Protein AF-A0A939L2A1-F1 (afdb_monomer_lite)

Foldseek 3Di:
DDQDDDPPDPVVVQLVQQLVQQQVVQCVQPVDDDDSVQWDWDDGPVFKIKIAGNDFAGQDPNDTDRTFIKGWDDDPNDIHIHTDDDD

Sequence (87 aa):
MQTLRRPGTPWDRILFSAKESVYKAWFPLTELWLDFEEAELDLSPDGTFAARLLVPGPVVGGLRLKGFDGRWAVRDGLLATAIAVSP

Secondary structure (DSSP, 8-state):
------TT--HHHHHHHHHHHHHHHHHHHH-S---GGGEEEEE-TTSEEEEEESSPPPEETTEE--EEEEEEEEETTEEEEEE----

pLDDT: mean 92.61, std 12.78, range [41.38, 98.81]

Radius of gyration: 13.58 Å; chains: 1; bounding box: 29×29×39 Å

Structure (mmCIF, N/CA/C/O backbone):
data_AF-A0A939L2A1-F1
#
_entry.id   AF-A0A939L2A1-F1
#
loop_
_atom_site.group_PDB
_atom_site.id
_atom_site.type_symbol
_atom_site.label_atom_id
_atom_site.label_alt_id
_atom_site.label_comp_id
_atom_site.label_asym_id
_atom_site.label_entity_id
_atom_site.label_seq_id
_atom_site.pdbx_PDB_ins_code
_atom_site.Cartn_x
_atom_site.Cartn_y
_atom_site.Cartn_z
_atom_site.occupancy
_atom_site.B_iso_or_equiv
_atom_site.auth_seq_id
_atom_site.auth_comp_id
_atom_site.auth_asym_id
_atom_site.auth_atom_id
_atom_site.pdbx_PDB_model_num
ATOM 1 N N . MET A 1 1 ? -16.653 19.947 1.018 1.00 41.78 1 MET A N 1
ATOM 2 C CA . MET A 1 1 ? -17.059 18.593 1.449 1.00 41.78 1 MET A CA 1
ATOM 3 C C . MET A 1 1 ? -16.122 18.191 2.584 1.00 41.78 1 MET A C 1
ATOM 5 O O . MET A 1 1 ? -14.946 17.996 2.324 1.00 41.78 1 MET A O 1
ATOM 9 N N . GLN A 1 2 ? -16.568 18.260 3.844 1.00 41.38 2 GLN A N 1
ATOM 10 C CA . GLN A 1 2 ? -15.708 18.029 5.016 1.00 41.38 2 GLN A CA 1
ATOM 11 C C . GLN A 1 2 ? -15.474 16.527 5.219 1.00 41.38 2 GLN A C 1
ATOM 13 O O . GLN A 1 2 ? -16.408 15.775 5.485 1.00 41.38 2 GLN A O 1
ATOM 18 N N . THR A 1 3 ? -14.221 16.099 5.109 1.00 48.09 3 THR A N 1
ATOM 19 C CA . THR A 1 3 ? -13.768 14.736 5.396 1.00 48.09 3 THR A CA 1
ATOM 20 C C . THR A 1 3 ? -13.826 14.516 6.911 1.00 48.09 3 THR A C 1
ATOM 22 O O . THR A 1 3 ? -12.932 14.941 7.643 1.00 48.09 3 THR A O 1
ATOM 25 N N . LEU A 1 4 ? -14.911 13.921 7.418 1.00 56.41 4 LEU A N 1
ATOM 26 C CA . LEU A 1 4 ? -15.061 13.617 8.844 1.00 56.41 4 LEU A CA 1
ATOM 27 C C . LEU A 1 4 ? -13.969 12.625 9.270 1.00 56.41 4 LEU A C 1
ATOM 29 O O . LEU A 1 4 ? -14.049 11.427 8.992 1.00 56.41 4 LEU A O 1
ATOM 33 N N . ARG A 1 5 ? -12.940 13.115 9.970 1.00 57.69 5 ARG A N 1
ATOM 34 C CA . ARG A 1 5 ? -12.018 12.257 10.719 1.00 57.69 5 ARG A CA 1
ATOM 35 C C . ARG A 1 5 ? -12.833 11.539 11.793 1.00 57.69 5 ARG A C 1
ATOM 37 O O . ARG A 1 5 ? -13.285 12.174 12.739 1.00 57.69 5 ARG A O 1
ATOM 44 N N . ARG A 1 6 ? -13.031 10.227 11.647 1.00 60.94 6 ARG A N 1
ATOM 45 C CA . ARG A 1 6 ? -13.638 9.386 12.689 1.00 60.94 6 ARG A CA 1
ATOM 46 C C . ARG A 1 6 ? -12.680 9.327 13.890 1.00 60.94 6 ARG A C 1
ATOM 48 O O . ARG A 1 6 ? -11.585 8.772 13.729 1.00 60.94 6 ARG A O 1
ATOM 55 N N . PRO A 1 7 ? -13.042 9.889 15.059 1.00 67.69 7 PRO A N 1
ATOM 56 C CA . PRO A 1 7 ? -12.207 9.811 16.255 1.00 67.69 7 PRO A CA 1
ATOM 57 C C . PRO A 1 7 ? -11.881 8.345 16.572 1.00 67.69 7 PRO A C 1
ATOM 59 O O . PRO A 1 7 ? -12.763 7.495 16.500 1.00 67.69 7 PRO A O 1
ATOM 62 N N . GLY A 1 8 ? -10.613 8.039 16.862 1.00 78.69 8 GLY A N 1
ATOM 63 C CA . GLY A 1 8 ? -10.161 6.674 17.169 1.00 78.69 8 GLY A CA 1
ATOM 64 C C . GLY A 1 8 ? -9.776 5.803 15.965 1.00 78.69 8 GLY A C 1
ATOM 65 O O . GLY A 1 8 ? -9.423 4.643 16.154 1.00 78.69 8 GLY A O 1
ATOM 66 N N . THR A 1 9 ? -9.798 6.332 14.737 1.00 87.25 9 THR A N 1
ATOM 67 C CA . THR A 1 9 ? -9.277 5.598 13.569 1.00 87.25 9 THR A CA 1
ATOM 68 C C . THR A 1 9 ? -7.739 5.586 13.600 1.00 87.25 9 THR A C 1
ATOM 70 O O . THR A 1 9 ? -7.147 6.669 13.608 1.00 87.25 9 THR A O 1
ATOM 73 N N . PRO A 1 10 ? -7.075 4.411 13.609 1.00 93.44 10 PRO A N 1
ATOM 74 C CA . PRO A 1 10 ? -5.618 4.303 13.710 1.00 93.44 10 PRO A CA 1
ATOM 75 C C . PRO A 1 10 ? -4.956 4.556 12.345 1.00 93.44 10 PRO A C 1
ATOM 77 O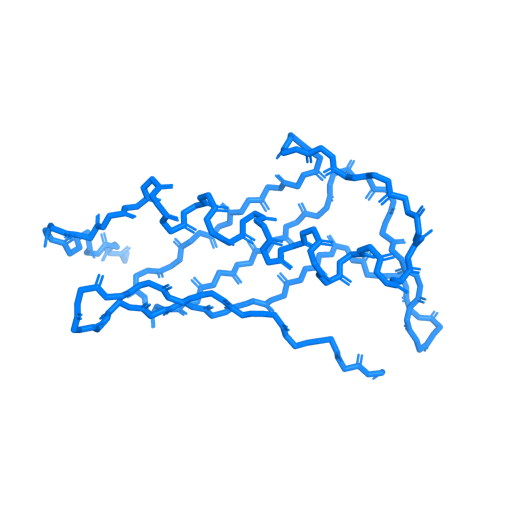 O . PRO A 1 10 ? -4.522 3.631 11.660 1.00 93.44 10 PRO A O 1
ATOM 80 N N . TRP A 1 11 ? -4.959 5.817 11.909 1.00 95.19 11 TRP A N 1
ATOM 81 C CA . TRP A 1 11 ? -4.519 6.226 10.570 1.00 95.19 11 TRP A CA 1
ATOM 82 C C . TRP A 1 11 ? -3.071 5.854 10.247 1.00 95.19 11 TRP A C 1
ATOM 84 O O . TRP A 1 11 ? -2.776 5.487 9.115 1.00 95.19 11 TRP A O 1
ATOM 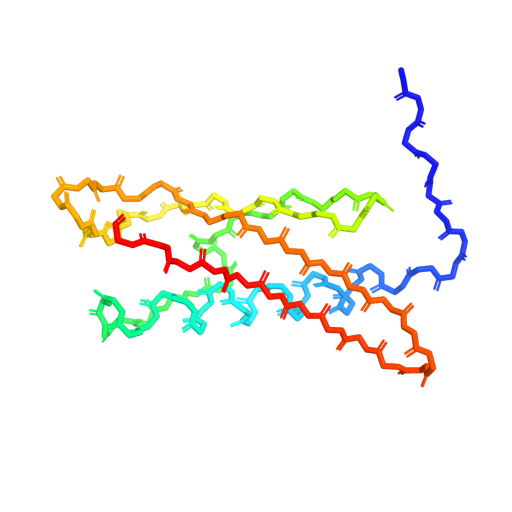94 N N . ASP A 1 12 ? -2.192 5.907 11.239 1.00 95.94 12 ASP A N 1
ATOM 95 C CA . ASP A 1 12 ? -0.799 5.472 11.160 1.00 95.94 12 ASP A CA 1
ATOM 96 C C . ASP A 1 12 ? -0.683 3.980 10.808 1.00 95.94 12 ASP A C 1
ATOM 98 O O . ASP A 1 12 ? 0.030 3.605 9.877 1.00 95.94 12 ASP A O 1
ATOM 102 N N . ARG A 1 13 ? -1.453 3.125 11.491 1.00 97.31 13 ARG A N 1
ATOM 103 C CA . ARG A 1 13 ? -1.477 1.680 11.227 1.00 97.31 13 ARG A CA 1
ATOM 104 C C . ARG A 1 13 ? -2.138 1.358 9.894 1.00 97.31 13 ARG A C 1
ATOM 106 O O . ARG A 1 13 ? -1.670 0.461 9.199 1.00 97.31 13 ARG A O 1
ATOM 113 N N . ILE A 1 14 ? -3.197 2.087 9.527 1.00 98.06 14 ILE A N 1
ATOM 114 C CA . ILE A 1 14 ? -3.845 1.955 8.212 1.00 98.06 14 ILE A CA 1
ATOM 115 C C . ILE A 1 14 ? -2.847 2.287 7.107 1.00 98.06 14 ILE A C 1
ATOM 117 O O . ILE A 1 14 ? -2.713 1.499 6.176 1.00 98.06 14 ILE A O 1
ATOM 121 N N . LEU A 1 15 ? -2.118 3.400 7.228 1.00 98.12 15 LEU A N 1
ATOM 122 C CA . LEU A 1 15 ? -1.102 3.798 6.256 1.00 98.12 15 LEU A CA 1
ATOM 123 C C . LEU A 1 15 ? -0.021 2.723 6.114 1.00 98.12 15 LEU A C 1
ATOM 125 O O . LEU A 1 15 ? 0.267 2.299 4.998 1.00 98.12 15 LEU A O 1
ATOM 129 N N . PHE A 1 16 ? 0.535 2.252 7.233 1.00 98.25 16 PHE A N 1
ATOM 130 C CA . PHE A 1 16 ? 1.550 1.200 7.228 1.00 98.25 16 PHE A CA 1
ATOM 131 C C . PHE A 1 16 ? 1.033 -0.089 6.571 1.00 98.25 16 PHE A C 1
ATOM 133 O O . PHE A 1 16 ? 1.640 -0.589 5.627 1.00 98.25 16 PHE A O 1
ATOM 140 N N . SER A 1 17 ? -0.133 -0.586 6.996 1.00 98.56 17 SER A N 1
ATOM 141 C CA . SER A 1 17 ? -0.730 -1.801 6.431 1.00 98.56 17 SER A CA 1
ATOM 142 C C . SER A 1 17 ? -1.035 -1.654 4.936 1.00 98.56 17 SER A C 1
ATOM 144 O O . SER A 1 17 ? -0.785 -2.576 4.162 1.00 98.56 17 SER A O 1
ATOM 146 N N . ALA A 1 18 ? -1.526 -0.491 4.500 1.00 98.75 18 ALA A N 1
ATOM 147 C CA . ALA A 1 18 ? -1.819 -0.239 3.095 1.00 98.75 18 ALA A CA 1
ATOM 148 C C . ALA A 1 18 ? -0.539 -0.213 2.241 1.00 98.75 18 ALA A C 1
ATOM 150 O O . ALA A 1 18 ? -0.537 -0.780 1.150 1.00 98.75 18 ALA A O 1
ATOM 151 N N . LYS A 1 19 ? 0.568 0.352 2.745 1.00 98.69 19 LYS A N 1
ATOM 152 C CA . LYS A 1 19 ? 1.890 0.282 2.090 1.00 98.69 19 LYS A CA 1
ATOM 153 C C . LYS A 1 19 ? 2.381 -1.157 1.948 1.00 98.69 19 LYS A C 1
ATOM 155 O O . LYS A 1 19 ? 2.852 -1.531 0.878 1.00 98.69 19 LYS A O 1
ATOM 160 N N . GLU A 1 20 ? 2.214 -1.987 2.977 1.00 98.62 20 GLU A N 1
ATOM 161 C CA . GLU A 1 20 ? 2.537 -3.412 2.858 1.00 98.62 20 GLU A CA 1
ATOM 162 C C . GLU A 1 20 ? 1.683 -4.105 1.791 1.00 98.62 20 GLU A C 1
ATOM 164 O O . GLU A 1 20 ? 2.189 -4.946 1.053 1.00 98.62 20 GLU A O 1
ATOM 169 N N . SER A 1 21 ? 0.391 -3.773 1.697 1.00 98.81 21 SER A N 1
ATOM 170 C CA . SER A 1 21 ? -0.486 -4.298 0.645 1.00 98.81 21 SER A CA 1
ATOM 171 C C . SER A 1 21 ? -0.030 -3.864 -0.749 1.00 98.81 21 SER A C 1
ATOM 173 O O . SER A 1 21 ? -0.056 -4.685 -1.663 1.00 98.81 21 SER A O 1
ATOM 175 N N . VAL A 1 22 ? 0.449 -2.624 -0.912 1.00 98.69 22 VAL A N 1
ATOM 176 C CA . VAL A 1 22 ? 1.066 -2.155 -2.167 1.00 98.69 22 VAL A CA 1
ATOM 177 C C . VAL A 1 22 ? 2.286 -2.999 -2.512 1.00 98.69 22 VAL A C 1
ATOM 179 O O . VAL A 1 22 ? 2.351 -3.518 -3.621 1.00 98.69 22 VAL A O 1
ATOM 182 N N . TYR A 1 23 ? 3.207 -3.211 -1.567 1.00 98.56 23 TYR A N 1
ATOM 183 C CA . TYR A 1 23 ? 4.379 -4.060 -1.794 1.00 98.56 23 TYR A CA 1
ATOM 184 C C . TYR A 1 23 ? 3.983 -5.500 -2.166 1.00 98.56 23 TYR A C 1
ATOM 186 O O . TYR A 1 23 ? 4.516 -6.068 -3.115 1.00 98.56 23 TYR A O 1
ATOM 194 N N . LYS A 1 24 ? 2.998 -6.081 -1.469 1.00 98.56 24 LYS A N 1
ATOM 195 C CA . LYS A 1 24 ? 2.496 -7.443 -1.728 1.00 98.56 24 LYS A CA 1
ATOM 196 C C . LYS A 1 24 ? 1.801 -7.576 -3.088 1.00 98.56 24 LYS A C 1
ATOM 198 O O . LYS A 1 24 ? 1.868 -8.646 -3.682 1.00 98.56 24 LYS A O 1
ATOM 203 N N . ALA A 1 25 ? 1.149 -6.522 -3.583 1.00 98.25 25 ALA A N 1
ATOM 204 C CA . ALA A 1 25 ? 0.575 -6.486 -4.930 1.00 98.25 25 ALA A CA 1
ATOM 205 C C . ALA A 1 25 ? 1.643 -6.240 -6.011 1.00 98.25 25 ALA A C 1
ATOM 207 O O . ALA A 1 25 ? 1.553 -6.788 -7.104 1.00 98.25 25 ALA A O 1
ATOM 208 N N . TRP A 1 26 ? 2.657 -5.432 -5.697 1.00 98.19 26 TRP A N 1
ATOM 209 C CA . TRP A 1 26 ? 3.771 -5.086 -6.576 1.00 98.19 26 TRP A CA 1
ATOM 210 C C . TRP A 1 26 ? 4.724 -6.259 -6.816 1.00 98.19 26 TRP A C 1
ATOM 212 O O . TRP A 1 26 ? 5.010 -6.586 -7.966 1.00 98.19 26 TRP A O 1
ATOM 222 N N . PHE A 1 27 ? 5.215 -6.891 -5.747 1.00 98.25 27 PHE A N 1
ATOM 223 C CA . PHE A 1 27 ? 6.345 -7.818 -5.816 1.00 98.25 27 PHE A CA 1
ATOM 224 C C . PHE A 1 27 ? 6.109 -9.006 -6.764 1.00 98.25 27 PHE A C 1
ATOM 226 O O . PHE A 1 27 ? 6.989 -9.273 -7.576 1.00 98.25 27 PHE A O 1
ATOM 233 N N . PRO A 1 28 ? 4.941 -9.680 -6.779 1.00 97.06 28 PRO A N 1
ATOM 234 C CA . PRO A 1 28 ? 4.695 -10.767 -7.730 1.00 97.06 28 PRO A CA 1
ATOM 235 C C . PRO A 1 28 ? 4.654 -10.329 -9.203 1.00 97.06 28 PRO A C 1
ATOM 237 O O . PRO A 1 28 ? 4.745 -11.175 -10.085 1.00 97.06 28 PRO A O 1
ATOM 240 N N . LEU A 1 29 ? 4.473 -9.032 -9.485 1.00 96.38 29 LEU A N 1
ATOM 241 C CA . LEU A 1 29 ? 4.387 -8.488 -10.845 1.00 96.38 29 LEU A CA 1
ATOM 242 C C . LEU A 1 29 ? 5.735 -7.995 -11.379 1.00 96.38 29 LEU A C 1
ATOM 244 O O . LEU A 1 29 ? 5.878 -7.800 -12.586 1.00 96.38 29 LEU A O 1
ATOM 248 N N . THR A 1 30 ? 6.690 -7.719 -10.492 1.00 96.81 30 THR A N 1
ATOM 249 C CA . THR A 1 30 ? 7.958 -7.060 -10.837 1.00 96.81 30 THR A CA 1
ATOM 250 C C . THR A 1 30 ? 9.187 -7.830 -10.383 1.00 96.81 30 THR A C 1
ATOM 252 O O . THR A 1 30 ? 10.237 -7.664 -10.991 1.00 96.81 30 THR A O 1
ATOM 255 N N . GLU A 1 31 ? 9.070 -8.623 -9.314 1.00 97.81 31 GLU A N 1
ATOM 256 C CA . GLU A 1 31 ? 10.177 -9.232 -8.564 1.00 97.81 31 GLU A CA 1
ATOM 257 C C . GLU A 1 31 ? 11.214 -8.207 -8.067 1.00 97.81 31 GLU A C 1
ATOM 259 O O . GLU A 1 31 ? 12.377 -8.527 -7.822 1.00 97.81 31 GLU A O 1
ATOM 264 N N . LEU A 1 32 ? 10.786 -6.954 -7.896 1.00 97.69 32 LEU A N 1
ATOM 265 C CA . LEU A 1 32 ? 11.629 -5.850 -7.453 1.00 97.69 32 LEU A CA 1
ATOM 266 C C . LEU A 1 32 ? 11.234 -5.375 -6.062 1.00 97.69 32 LEU A C 1
ATOM 268 O O . LEU A 1 32 ? 10.062 -5.400 -5.681 1.00 97.69 32 LEU A O 1
ATOM 272 N N . TRP A 1 33 ? 12.221 -4.865 -5.331 1.00 97.62 33 TRP A N 1
ATOM 273 C CA . TRP A 1 33 ? 11.958 -4.094 -4.125 1.00 97.62 33 TRP A CA 1
ATOM 274 C C . TRP A 1 33 ? 11.217 -2.796 -4.476 1.00 97.62 33 TRP A C 1
ATOM 276 O O . TRP A 1 33 ? 11.470 -2.211 -5.528 1.00 97.62 33 TRP A O 1
ATOM 286 N N . LEU A 1 34 ? 10.305 -2.374 -3.601 1.00 98.25 34 LEU A N 1
ATOM 287 C CA . LEU A 1 34 ? 9.622 -1.085 -3.668 1.00 98.25 34 LEU A CA 1
ATOM 288 C C . LEU A 1 34 ? 9.671 -0.472 -2.270 1.00 98.25 34 LEU A C 1
ATOM 290 O O . LEU A 1 34 ? 9.100 -1.036 -1.333 1.00 98.25 34 LEU A O 1
ATOM 294 N N . ASP A 1 35 ? 10.371 0.646 -2.130 1.00 97.12 35 ASP A N 1
ATOM 295 C CA . ASP A 1 35 ? 10.512 1.342 -0.855 1.00 97.12 35 ASP A CA 1
ATOM 296 C C . ASP A 1 35 ? 9.205 2.055 -0.459 1.00 97.12 35 ASP A C 1
ATOM 298 O O . ASP A 1 35 ? 8.340 2.363 -1.284 1.00 97.12 35 ASP A O 1
ATOM 302 N N . PHE A 1 36 ? 9.056 2.365 0.827 1.00 91.81 36 PHE A N 1
ATOM 303 C CA . PHE A 1 36 ? 7.914 3.098 1.358 1.00 91.81 36 PHE A CA 1
ATOM 304 C C . PHE A 1 36 ? 7.736 4.465 0.700 1.00 91.81 36 PHE A C 1
ATOM 306 O O . PHE A 1 36 ? 6.596 4.910 0.554 1.00 91.81 36 PHE A O 1
ATOM 313 N N . GLU A 1 37 ? 8.818 5.139 0.318 1.00 96.62 37 GLU A N 1
ATOM 314 C CA . GLU A 1 37 ? 8.768 6.454 -0.330 1.00 96.62 37 GLU A CA 1
ATOM 315 C C . GLU A 1 37 ? 8.404 6.374 -1.820 1.00 96.62 37 GLU A C 1
ATOM 317 O O . GLU A 1 37 ? 7.974 7.368 -2.394 1.00 96.62 37 GLU A O 1
ATOM 322 N N . GLU A 1 38 ? 8.486 5.197 -2.446 1.00 98.31 38 GLU A N 1
ATOM 323 C CA . GLU A 1 38 ? 8.264 5.011 -3.889 1.00 98.31 38 GLU A CA 1
ATOM 324 C C . GLU A 1 38 ? 6.785 4.835 -4.273 1.00 98.31 38 GLU A C 1
ATOM 326 O O . GLU A 1 38 ? 6.442 4.664 -5.447 1.00 98.31 38 GLU A O 1
ATOM 331 N N . ALA A 1 39 ? 5.883 4.931 -3.298 1.00 98.31 39 ALA A N 1
ATOM 332 C CA . ALA A 1 39 ? 4.446 5.013 -3.514 1.00 98.31 39 ALA A CA 1
ATOM 333 C C . ALA A 1 39 ? 3.846 6.112 -2.634 1.00 98.31 39 ALA A C 1
ATOM 335 O O . ALA A 1 39 ? 4.229 6.260 -1.484 1.00 98.31 39 ALA A O 1
ATOM 336 N N . GLU A 1 40 ? 2.851 6.845 -3.107 1.00 98.44 40 GLU A N 1
ATOM 337 C CA . GLU A 1 40 ? 2.063 7.787 -2.305 1.00 98.44 40 GLU A CA 1
ATOM 338 C C . GLU A 1 40 ? 0.650 7.235 -2.117 1.00 98.44 40 GLU A C 1
ATOM 340 O O . GLU A 1 40 ? 0.103 6.654 -3.050 1.00 98.44 40 GLU A O 1
ATOM 345 N N . LEU A 1 41 ? 0.066 7.371 -0.922 1.00 98.50 41 LEU A N 1
ATOM 346 C CA . LEU A 1 41 ? -1.263 6.835 -0.623 1.00 98.50 41 LEU A CA 1
ATOM 347 C C . LEU A 1 41 ? -2.232 7.939 -0.203 1.00 98.50 41 LEU A C 1
ATOM 349 O O . LEU A 1 41 ? -1.986 8.639 0.778 1.00 98.50 41 LEU A O 1
ATOM 353 N N . ASP A 1 42 ? -3.379 7.980 -0.873 1.00 98.12 42 ASP A N 1
ATOM 354 C CA . ASP A 1 42 ? -4.542 8.772 -0.491 1.00 98.12 42 ASP A CA 1
ATOM 355 C C . ASP A 1 42 ? -5.546 7.872 0.238 1.00 98.12 42 ASP A C 1
ATOM 357 O O . ASP A 1 42 ? -6.167 6.994 -0.362 1.00 98.12 42 ASP A O 1
ATOM 361 N N . LEU A 1 43 ? -5.699 8.068 1.552 1.00 97.81 43 LEU A N 1
ATOM 362 C CA . LEU A 1 43 ? -6.623 7.294 2.389 1.00 97.81 43 LEU A CA 1
ATOM 363 C C . LEU A 1 43 ? -7.966 8.016 2.539 1.00 97.81 43 LEU A C 1
ATOM 365 O O . LEU A 1 43 ? -8.016 9.167 2.978 1.00 97.81 43 LEU A O 1
ATOM 369 N N . SER A 1 44 ? -9.067 7.312 2.281 1.00 95.75 44 SER A N 1
ATOM 370 C CA . SER A 1 44 ? -10.421 7.842 2.448 1.00 95.75 44 SER A CA 1
ATOM 371 C C . SER A 1 44 ? -11.137 7.238 3.671 1.00 95.75 44 SER A C 1
ATOM 373 O O . SER A 1 44 ? -11.066 6.024 3.886 1.00 95.75 44 SER A O 1
ATOM 375 N N . PRO A 1 45 ? -11.881 8.030 4.477 1.00 93.19 45 PRO A N 1
ATOM 376 C CA . PRO A 1 45 ? -12.677 7.530 5.610 1.00 93.19 45 PRO A CA 1
ATOM 377 C C . PRO A 1 45 ? -13.802 6.550 5.268 1.00 93.19 45 PRO A C 1
ATOM 379 O O . PRO A 1 45 ? -14.359 5.929 6.180 1.00 93.19 45 PRO A O 1
ATOM 382 N N . ASP A 1 46 ? -14.163 6.423 3.992 1.00 94.81 46 ASP A N 1
ATOM 383 C CA . ASP A 1 46 ? -15.164 5.465 3.516 1.00 94.81 46 ASP A CA 1
ATOM 384 C C . ASP A 1 46 ? -14.640 4.021 3.418 1.00 94.81 46 ASP A C 1
ATOM 386 O O . ASP A 1 46 ? -15.422 3.111 3.151 1.00 94.81 46 ASP A O 1
ATOM 390 N N . GLY A 1 47 ? -13.354 3.794 3.703 1.00 96.88 47 GLY A N 1
ATOM 391 C CA . GLY A 1 47 ? -12.739 2.469 3.650 1.00 96.88 47 GLY A CA 1
ATOM 392 C C . GLY A 1 47 ? -12.006 2.182 2.344 1.00 96.88 47 GLY A C 1
ATOM 393 O O . GLY A 1 47 ? -11.700 1.025 2.069 1.00 96.88 47 GLY A O 1
ATOM 394 N N . THR A 1 48 ? -11.733 3.198 1.525 1.00 98.44 48 THR A N 1
ATOM 395 C CA . THR A 1 48 ? -10.933 3.064 0.300 1.00 98.44 48 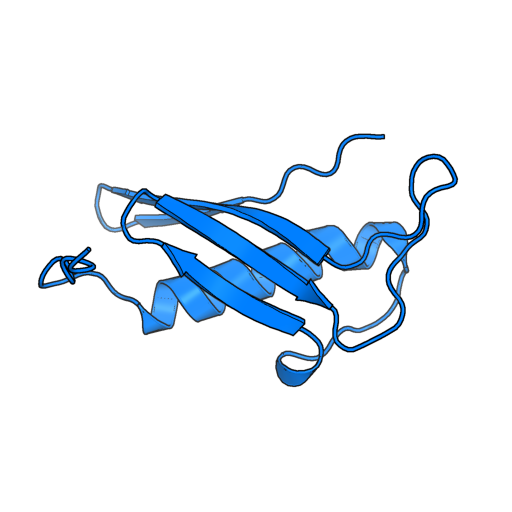THR A CA 1
ATOM 396 C C . THR A 1 48 ? -9.567 3.736 0.437 1.00 98.44 48 THR A C 1
ATOM 398 O O . THR A 1 48 ? -9.350 4.580 1.315 1.00 98.44 48 THR A O 1
ATOM 401 N N . PHE A 1 49 ? -8.622 3.330 -0.408 1.00 98.69 49 PHE A N 1
ATOM 402 C CA . PHE A 1 49 ? -7.386 4.067 -0.638 1.00 98.69 49 PHE A CA 1
ATOM 403 C C . PHE A 1 49 ? -6.926 3.935 -2.088 1.00 98.69 49 PHE A C 1
ATOM 405 O O . PHE A 1 49 ? -7.154 2.902 -2.715 1.00 98.69 49 PHE A O 1
ATOM 412 N N . ALA A 1 50 ? -6.244 4.961 -2.588 1.00 98.62 50 ALA A N 1
ATOM 413 C CA . ALA A 1 50 ? -5.523 4.915 -3.854 1.00 98.62 50 ALA A CA 1
ATOM 414 C C . ALA A 1 50 ? -4.022 4.997 -3.571 1.00 98.62 50 ALA A C 1
ATOM 416 O O . ALA A 1 50 ? -3.586 5.815 -2.763 1.00 98.62 50 ALA A O 1
ATOM 417 N N . ALA A 1 51 ? -3.233 4.145 -4.217 1.00 98.62 51 ALA A N 1
ATOM 418 C CA . ALA A 1 51 ? -1.781 4.164 -4.153 1.00 98.62 51 ALA A CA 1
ATOM 419 C C . ALA A 1 51 ? -1.220 4.580 -5.510 1.00 98.62 51 ALA A C 1
ATOM 421 O O . ALA A 1 51 ? -1.410 3.878 -6.497 1.00 98.62 51 ALA A O 1
ATOM 422 N N . ARG A 1 52 ? -0.504 5.696 -5.570 1.00 98.69 52 ARG A N 1
ATOM 423 C CA . ARG A 1 52 ? 0.183 6.192 -6.762 1.00 98.69 52 ARG A CA 1
ATOM 424 C C . ARG A 1 52 ? 1.645 5.766 -6.718 1.00 98.69 52 ARG A C 1
ATOM 426 O O . ARG A 1 52 ? 2.336 6.068 -5.752 1.00 98.69 52 ARG A O 1
ATOM 433 N N . LEU A 1 53 ? 2.131 5.101 -7.759 1.00 98.44 53 LEU A N 1
ATOM 434 C CA . LEU A 1 53 ? 3.543 4.734 -7.869 1.00 98.44 53 LEU A CA 1
ATOM 435 C C . LEU A 1 53 ? 4.363 5.958 -8.293 1.00 98.44 53 LEU A C 1
ATOM 437 O O . LEU A 1 53 ? 3.984 6.681 -9.219 1.00 98.44 53 LEU A O 1
ATOM 441 N N . LEU A 1 54 ? 5.481 6.191 -7.608 1.00 98.50 54 LEU A N 1
ATOM 442 C CA . LEU A 1 54 ? 6.449 7.249 -7.925 1.00 98.50 54 LEU A CA 1
ATOM 443 C C . LEU A 1 54 ? 7.619 6.731 -8.774 1.00 98.50 54 LEU A C 1
ATOM 445 O O . LEU A 1 54 ? 8.476 7.501 -9.200 1.00 98.50 54 LEU A O 1
ATOM 449 N N . VAL A 1 55 ? 7.601 5.434 -9.068 1.00 97.81 55 VAL A N 1
ATOM 450 C CA . VAL A 1 55 ? 8.496 4.721 -9.981 1.00 97.81 55 VAL A CA 1
ATOM 451 C C . VAL A 1 55 ? 7.694 4.137 -11.154 1.00 97.81 55 VAL A C 1
ATOM 453 O O . VAL A 1 55 ? 6.462 4.056 -11.081 1.00 97.81 55 VAL A O 1
ATOM 456 N N . PRO A 1 56 ? 8.339 3.726 -12.263 1.00 97.62 56 PRO A N 1
ATOM 457 C CA . PRO A 1 56 ? 7.645 3.038 -13.348 1.00 97.62 56 PRO A CA 1
ATOM 458 C C . PRO A 1 56 ? 6.923 1.778 -12.850 1.00 97.62 56 PRO A C 1
ATOM 460 O O . PRO A 1 56 ? 7.553 0.873 -12.312 1.00 97.62 56 PRO A O 1
ATOM 463 N N . GLY A 1 57 ? 5.603 1.713 -13.043 1.00 96.56 57 GLY A N 1
ATOM 464 C CA . GLY A 1 57 ? 4.808 0.568 -12.600 1.00 96.56 57 GLY A CA 1
ATOM 465 C C . GLY A 1 57 ? 4.899 -0.677 -13.489 1.00 96.56 57 GLY A C 1
ATOM 466 O O . GLY A 1 57 ? 5.368 -0.589 -14.634 1.00 96.56 57 GLY A O 1
ATOM 467 N N . PRO A 1 58 ? 4.428 -1.837 -12.985 1.00 96.25 58 PRO A N 1
ATOM 468 C CA . PRO A 1 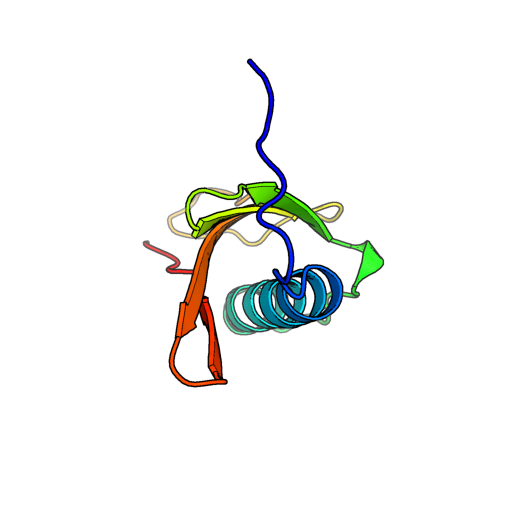58 ? 4.381 -3.083 -13.743 1.00 96.25 58 PRO A CA 1
ATOM 469 C C . PRO A 1 58 ? 3.445 -2.981 -14.946 1.00 96.25 58 PRO A C 1
ATOM 471 O O . PRO A 1 58 ? 2.523 -2.161 -14.979 1.00 96.25 58 PRO A O 1
ATOM 474 N N . VAL A 1 59 ? 3.663 -3.851 -15.931 1.00 95.25 59 VAL A N 1
ATOM 475 C CA . VAL A 1 59 ? 2.750 -4.032 -17.063 1.00 95.25 59 VAL A CA 1
ATOM 476 C C . VAL A 1 59 ? 1.875 -5.253 -16.794 1.00 95.25 59 VAL A C 1
ATOM 478 O O . VAL A 1 59 ? 2.385 -6.362 -16.683 1.00 95.25 59 VAL A O 1
ATOM 481 N N . VAL A 1 60 ? 0.563 -5.046 -16.713 1.00 94.06 60 VAL A N 1
ATOM 482 C CA . VAL A 1 60 ? -0.456 -6.088 -16.516 1.00 94.06 60 VAL A CA 1
ATOM 483 C C . VAL A 1 60 ? -1.459 -5.970 -17.660 1.00 94.06 60 VAL A C 1
ATOM 485 O O . VAL A 1 60 ? -1.857 -4.861 -18.008 1.00 94.06 60 VAL A O 1
ATOM 488 N N . GLY A 1 61 ? -1.787 -7.077 -18.333 1.00 91.88 61 GLY A N 1
ATOM 489 C CA . GLY A 1 61 ? -2.723 -7.047 -19.469 1.00 91.88 61 GLY A CA 1
ATOM 490 C C . GLY A 1 61 ? -2.279 -6.158 -20.644 1.00 91.88 61 GLY A C 1
ATOM 491 O O . GLY A 1 61 ? -3.106 -5.663 -21.402 1.00 91.88 61 GLY A O 1
ATOM 492 N N . GLY A 1 62 ? -0.974 -5.893 -20.787 1.00 93.94 62 GLY A N 1
ATOM 493 C CA . GLY A 1 62 ? -0.432 -4.957 -21.785 1.00 93.94 62 GLY A CA 1
ATOM 494 C C . GLY A 1 62 ? -0.522 -3.474 -21.395 1.00 93.94 62 GLY A C 1
ATOM 495 O O . GLY A 1 62 ? -0.061 -2.617 -22.148 1.00 93.94 62 GLY A O 1
ATOM 496 N N . LEU A 1 63 ? -1.054 -3.154 -20.213 1.00 93.94 63 LEU A N 1
ATOM 497 C CA . LEU A 1 63 ? -1.162 -1.797 -19.689 1.00 93.94 63 LEU A CA 1
ATOM 498 C C . LEU A 1 63 ? -0.179 -1.575 -18.543 1.00 93.94 63 LEU A C 1
ATOM 500 O O . LEU A 1 63 ? -0.081 -2.372 -17.614 1.00 93.94 63 LEU A O 1
ATOM 504 N N . ARG A 1 64 ? 0.549 -0.456 -18.588 1.00 95.69 64 ARG A N 1
ATOM 505 C CA . ARG A 1 64 ? 1.398 -0.041 -17.469 1.00 95.69 64 ARG A CA 1
ATOM 506 C C . ARG A 1 64 ? 0.535 0.544 -16.357 1.00 95.69 64 ARG A C 1
ATOM 508 O O . ARG A 1 64 ? -0.084 1.593 -16.546 1.00 95.69 64 ARG A O 1
ATOM 515 N N . LEU A 1 65 ? 0.551 -0.097 -15.195 1.00 96.50 65 LEU A N 1
ATOM 516 C CA . LEU A 1 65 ? -0.106 0.420 -14.004 1.00 96.50 65 LEU A CA 1
ATOM 517 C C . LEU A 1 65 ? 0.634 1.666 -13.506 1.00 96.50 65 LEU A C 1
ATOM 519 O O . LEU A 1 65 ? 1.861 1.723 -13.501 1.00 96.50 65 LEU A O 1
ATOM 523 N N . LYS A 1 66 ? -0.119 2.684 -13.087 1.00 97.50 66 LYS A N 1
ATOM 524 C CA . LYS A 1 66 ? 0.421 3.889 -12.427 1.00 97.50 66 LYS A CA 1
ATOM 525 C C . LYS A 1 66 ? 0.243 3.850 -10.909 1.00 97.50 66 LYS A C 1
ATOM 527 O O . LYS A 1 66 ? 0.627 4.786 -10.214 1.00 97.50 66 LYS A O 1
ATOM 532 N N . GLY A 1 67 ? -0.388 2.797 -10.410 1.00 97.75 67 GLY A N 1
ATOM 533 C CA . GLY A 1 67 ? -0.908 2.736 -9.064 1.00 97.75 67 GLY A CA 1
ATOM 534 C C . GLY A 1 67 ? -1.835 1.550 -8.862 1.00 97.75 67 GLY A C 1
ATOM 535 O O . GLY A 1 67 ? -2.036 0.748 -9.776 1.00 97.75 67 GLY A O 1
ATOM 536 N N . PHE A 1 68 ? -2.402 1.484 -7.667 1.00 98.38 68 PHE A N 1
ATOM 537 C CA . PHE A 1 68 ? -3.337 0.458 -7.239 1.00 98.38 68 PHE A CA 1
ATOM 538 C C . PHE A 1 68 ? -4.501 1.087 -6.482 1.00 98.38 68 PHE A C 1
ATOM 540 O O . PHE A 1 68 ? -4.299 2.007 -5.690 1.00 98.38 68 PHE A O 1
ATOM 547 N N . ASP A 1 69 ? -5.691 0.529 -6.665 1.00 98.31 69 ASP A N 1
ATOM 548 C CA . ASP A 1 69 ? -6.842 0.825 -5.822 1.00 98.31 69 ASP A CA 1
ATOM 549 C C . ASP A 1 69 ? -6.982 -0.248 -4.747 1.00 98.31 69 ASP A C 1
ATOM 551 O O . ASP A 1 69 ? -6.823 -1.448 -4.997 1.00 98.31 69 ASP A O 1
ATOM 555 N N . GLY A 1 70 ? -7.296 0.187 -3.533 1.00 98.50 70 GLY A N 1
ATOM 556 C CA . GLY A 1 70 ? -7.409 -0.693 -2.389 1.00 98.50 70 GLY A CA 1
ATOM 557 C C . GLY A 1 70 ? -8.539 -0.327 -1.443 1.00 98.50 70 GLY A C 1
ATOM 558 O O . GLY A 1 70 ? -9.204 0.708 -1.545 1.00 98.50 70 GLY A O 1
ATOM 559 N N . ARG A 1 71 ? -8.778 -1.232 -0.498 1.00 98.75 71 ARG A N 1
ATOM 560 C CA . ARG A 1 71 ? -9.773 -1.081 0.564 1.00 98.75 71 ARG A CA 1
ATOM 561 C C . ARG A 1 71 ? -9.159 -1.370 1.917 1.00 98.75 71 ARG A C 1
ATOM 563 O O . ARG A 1 71 ? -8.237 -2.177 2.024 1.00 98.75 71 ARG A O 1
ATOM 570 N N . TRP A 1 72 ? -9.702 -0.744 2.951 1.00 98.56 72 TRP A N 1
ATOM 571 C CA . TRP A 1 72 ? -9.316 -0.970 4.333 1.00 98.56 72 TRP A CA 1
ATOM 572 C C . TRP A 1 72 ? -10.540 -1.094 5.242 1.00 98.56 72 TRP A C 1
ATOM 574 O O . TRP A 1 72 ? -11.584 -0.481 5.012 1.00 98.56 72 TRP A O 1
ATOM 584 N N . ALA A 1 73 ? -10.409 -1.896 6.296 1.00 97.31 73 ALA A N 1
ATOM 585 C CA . ALA A 1 73 ? -11.435 -2.062 7.316 1.00 97.31 73 ALA A CA 1
ATOM 586 C C . ALA A 1 73 ? -10.805 -2.253 8.699 1.00 97.31 73 ALA A C 1
ATOM 588 O O . ALA A 1 73 ? -9.781 -2.919 8.839 1.00 97.31 73 ALA A O 1
ATOM 589 N N . VAL A 1 74 ? -11.456 -1.687 9.719 1.00 95.56 74 VAL A N 1
ATOM 590 C CA . VAL A 1 74 ? -11.133 -1.914 11.134 1.00 95.56 74 VAL A CA 1
ATOM 591 C C . VAL A 1 74 ? -12.368 -2.467 11.835 1.00 95.56 74 VAL A C 1
ATOM 593 O O . VAL A 1 74 ? -13.413 -1.802 11.877 1.00 95.56 74 VAL A O 1
ATOM 596 N N . ARG A 1 75 ? -12.261 -3.690 12.355 1.00 92.69 75 ARG A N 1
ATOM 597 C CA . ARG A 1 75 ? -13.329 -4.427 13.050 1.00 92.69 75 ARG A CA 1
ATOM 598 C C . ARG A 1 75 ? -12.707 -5.346 14.094 1.00 92.69 75 ARG A C 1
ATOM 600 O O . ARG A 1 75 ? -11.642 -5.896 13.850 1.00 92.69 75 ARG A O 1
ATOM 607 N N . ASP A 1 76 ? -13.349 -5.465 15.254 1.00 92.25 76 ASP A N 1
ATOM 608 C CA . ASP A 1 76 ? -12.974 -6.417 16.313 1.00 92.25 76 ASP A CA 1
ATOM 609 C C . ASP A 1 76 ? -11.487 -6.372 16.719 1.00 92.25 76 ASP A C 1
ATOM 611 O O . ASP A 1 76 ? -10.847 -7.391 16.958 1.00 92.25 76 ASP A O 1
ATOM 615 N N . GLY A 1 77 ? -10.909 -5.166 16.767 1.00 90.44 77 GLY A N 1
ATOM 616 C CA . GLY A 1 77 ? -9.497 -4.956 17.109 1.00 90.44 77 GLY A CA 1
ATOM 617 C C . GLY A 1 77 ? -8.497 -5.300 15.997 1.00 90.44 77 GLY A C 1
ATOM 618 O O . GLY A 1 77 ? -7.297 -5.122 16.194 1.00 90.44 77 GLY A O 1
ATOM 619 N N . LEU A 1 78 ? -8.969 -5.736 14.827 1.00 95.19 78 LEU A N 1
ATOM 620 C CA . LEU A 1 78 ? -8.158 -6.059 13.657 1.00 95.19 78 LEU A CA 1
ATOM 621 C C . LEU A 1 78 ? -8.243 -4.961 12.595 1.00 95.19 78 LEU A C 1
ATOM 623 O O . LEU A 1 78 ? -9.275 -4.312 12.411 1.00 95.19 78 LEU A O 1
ATOM 627 N N . LEU A 1 79 ? -7.139 -4.793 11.872 1.00 97.06 79 LEU A N 1
ATOM 628 C CA . LEU A 1 79 ? -7.024 -3.966 10.678 1.00 97.06 79 LEU A CA 1
ATOM 629 C C . LEU A 1 79 ? -6.702 -4.875 9.493 1.00 97.06 79 LEU A C 1
ATOM 631 O O . LEU A 1 79 ? -5.764 -5.665 9.561 1.00 97.06 79 LEU A O 1
ATOM 635 N N . ALA A 1 80 ? -7.447 -4.717 8.404 1.00 98.19 80 ALA A N 1
ATOM 636 C CA . ALA A 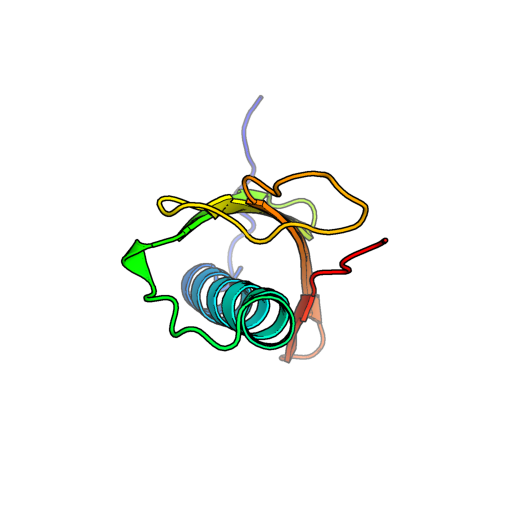1 80 ? -7.148 -5.346 7.127 1.00 98.19 80 ALA A CA 1
ATOM 637 C C . ALA A 1 80 ? -7.062 -4.290 6.026 1.00 98.19 80 ALA A C 1
ATOM 639 O O . ALA A 1 80 ? -7.868 -3.356 5.985 1.00 98.19 80 ALA A O 1
ATOM 640 N N . THR A 1 81 ? -6.107 -4.472 5.119 1.00 98.81 81 THR A N 1
ATOM 641 C CA . THR A 1 81 ? -5.998 -3.736 3.860 1.00 98.81 81 THR A CA 1
ATOM 642 C C . THR A 1 81 ? -5.874 -4.738 2.720 1.00 98.81 81 THR A C 1
ATOM 644 O O . THR A 1 81 ? -5.343 -5.832 2.908 1.00 98.81 81 THR A O 1
ATOM 647 N N . ALA A 1 82 ? -6.422 -4.402 1.558 1.00 98.75 82 ALA A N 1
ATOM 648 C CA . ALA A 1 82 ? -6.410 -5.289 0.406 1.00 98.75 82 ALA A CA 1
ATOM 649 C C . ALA A 1 82 ? -6.347 -4.500 -0.900 1.00 98.75 82 ALA A C 1
ATOM 651 O O . ALA A 1 82 ? -6.987 -3.456 -1.031 1.00 98.75 82 ALA A O 1
ATOM 652 N N . ILE A 1 83 ? -5.614 -5.054 -1.862 1.00 98.69 83 ILE A N 1
ATOM 653 C CA . ILE A 1 83 ? -5.560 -4.636 -3.262 1.00 98.69 83 ILE A CA 1
ATOM 654 C C . ILE A 1 83 ? -5.891 -5.871 -4.091 1.00 98.69 83 ILE A C 1
ATOM 656 O O . ILE A 1 83 ? -5.342 -6.945 -3.849 1.00 98.69 83 ILE A O 1
ATOM 660 N N . ALA A 1 84 ? -6.785 -5.719 -5.063 1.00 96.81 84 ALA A N 1
ATOM 661 C CA . ALA A 1 84 ? -7.065 -6.751 -6.049 1.00 96.81 84 ALA A CA 1
ATOM 662 C C . ALA A 1 84 ? -6.527 -6.283 -7.400 1.00 96.81 84 ALA A C 1
ATOM 664 O O . ALA A 1 84 ? -7.003 -5.290 -7.948 1.00 96.81 84 ALA A O 1
ATOM 665 N N . VAL A 1 85 ? -5.537 -6.996 -7.933 1.00 93.75 85 VAL A N 1
ATOM 666 C CA . VAL A 1 85 ? -5.014 -6.746 -9.279 1.00 93.75 85 VAL A CA 1
ATOM 667 C C . VAL A 1 85 ? -5.792 -7.632 -10.241 1.00 93.75 85 VAL A C 1
ATOM 669 O O . VAL A 1 85 ? -5.727 -8.856 -10.145 1.00 93.75 85 VAL A O 1
ATOM 672 N N . SER A 1 86 ? -6.570 -7.013 -11.126 1.00 82.56 86 SER A N 1
ATOM 673 C CA . S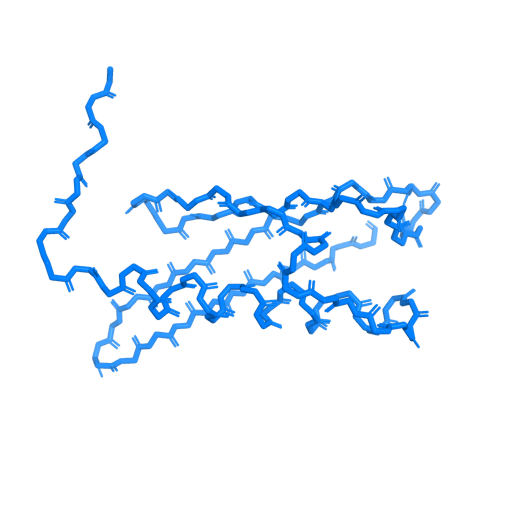ER A 1 86 ? -7.261 -7.730 -12.201 1.00 82.56 86 SER A CA 1
ATOM 674 C C . SER A 1 86 ? -6.411 -7.695 -13.480 1.00 82.56 86 SER A C 1
ATOM 676 O O . SER A 1 86 ? -5.711 -6.699 -13.679 1.00 82.56 86 SER A O 1
ATOM 678 N N . PRO A 1 87 ? -6.441 -8.761 -14.303 1.00 64.69 87 PRO A N 1
ATOM 679 C CA . PRO A 1 87 ? -5.778 -8.799 -15.607 1.00 64.69 87 PRO A CA 1
ATOM 680 C C . PRO A 1 87 ? -6.237 -7.700 -16.566 1.00 64.69 87 PRO A C 1
ATOM 682 O O . PRO A 1 87 ? -7.426 -7.309 -16.493 1.00 64.69 87 PRO A O 1
#